Protein AF-A0A6J3L9W3-F1 (afdb_monomer_lite)

Secondary structure (DSSP, 8-state):
--------------------S-HHHHHHHHHHHHHHHHHHTT--HHHHHHHHHHHHHHHHH-SS-SSHHHHHHHHHHHHHTTT-GGGGHHHHHHHHHHHHHHHHHHHHHHHHH--------HHHHHHHHS--

pLDDT: mean 70.34, std 14.57, range [34.38, 92.19]

Radius of gyration: 26.36 Å; chains: 1; bounding box: 69×42×66 Å

Structure (mmCIF, N/CA/C/O backbone):
data_AF-A0A6J3L9W3-F1
#
_entry.id   AF-A0A6J3L9W3-F1
#
loop_
_atom_site.group_PDB
_atom_site.id
_atom_site.type_symbol
_atom_site.label_atom_id
_atom_site.label_alt_id
_atom_site.label_comp_id
_atom_site.label_asym_id
_atom_site.label_entity_id
_atom_site.label_seq_id
_atom_site.pdbx_PDB_ins_code
_atom_site.Cartn_x
_atom_site.Cartn_y
_atom_site.Cartn_z
_atom_site.occupancy
_atom_site.B_iso_or_equiv
_atom_site.auth_seq_id
_atom_site.auth_comp_id
_atom_site.auth_asym_id
_atom_site.auth_atom_id
_atom_site.pdbx_PDB_model_num
ATOM 1 N N . MET A 1 1 ? 35.305 32.669 8.805 1.00 43.31 1 MET A N 1
ATOM 2 C CA . MET A 1 1 ? 34.126 32.093 8.126 1.00 43.31 1 MET A CA 1
ATOM 3 C C . MET A 1 1 ? 34.099 30.605 8.417 1.00 43.31 1 MET A C 1
ATOM 5 O O . MET A 1 1 ? 34.996 29.919 7.965 1.00 43.31 1 MET A O 1
ATOM 9 N N . ASN A 1 2 ? 33.134 30.143 9.208 1.00 34.66 2 ASN A N 1
ATOM 10 C CA . ASN A 1 2 ? 32.713 28.744 9.275 1.00 34.66 2 ASN A CA 1
ATOM 11 C C . ASN A 1 2 ? 31.225 28.768 9.639 1.00 34.66 2 ASN A C 1
ATOM 13 O O . ASN A 1 2 ? 30.854 29.057 10.774 1.00 34.66 2 ASN A O 1
ATOM 17 N N . MET A 1 3 ? 30.387 28.591 8.619 1.00 43.47 3 MET A N 1
ATOM 18 C CA . MET A 1 3 ? 28.970 28.275 8.767 1.00 43.47 3 MET A CA 1
ATOM 19 C C . MET A 1 3 ? 28.823 26.786 9.102 1.00 43.47 3 MET A C 1
ATOM 21 O O . MET A 1 3 ? 29.724 26.004 8.815 1.00 43.47 3 MET A O 1
ATOM 25 N N . PHE A 1 4 ? 27.652 26.431 9.638 1.00 46.44 4 PHE A N 1
ATOM 26 C CA . PHE A 1 4 ? 27.177 25.092 10.016 1.00 46.44 4 PHE A CA 1
ATOM 27 C C . PHE A 1 4 ? 27.441 24.664 11.463 1.00 46.44 4 PHE A C 1
ATOM 29 O O . PHE A 1 4 ? 28.134 23.690 11.727 1.00 46.44 4 PHE A O 1
ATOM 36 N N . ASN A 1 5 ? 26.740 25.312 12.397 1.00 40.34 5 ASN A N 1
ATOM 37 C CA . ASN A 1 5 ? 26.289 24.629 13.607 1.00 40.34 5 ASN A CA 1
ATOM 38 C C . ASN A 1 5 ? 24.834 24.186 13.404 1.00 40.34 5 ASN A C 1
ATOM 40 O O . ASN A 1 5 ? 23.905 24.984 13.513 1.00 40.34 5 ASN A O 1
ATOM 44 N N . LYS A 1 6 ? 24.645 22.899 13.089 1.00 49.28 6 LYS A N 1
ATOM 45 C CA . LYS A 1 6 ? 23.387 22.189 13.341 1.00 49.28 6 LYS A CA 1
ATOM 46 C C . LYS A 1 6 ? 23.265 22.021 14.854 1.00 49.28 6 LYS A C 1
ATOM 48 O O . LYS A 1 6 ? 23.771 21.052 15.410 1.00 49.28 6 LYS A O 1
ATOM 53 N N . THR A 1 7 ? 22.601 22.952 15.523 1.00 41.94 7 THR A N 1
ATOM 54 C CA . THR A 1 7 ? 22.090 22.706 16.870 1.00 41.94 7 THR A CA 1
ATOM 55 C C . THR A 1 7 ? 20.708 22.086 16.742 1.00 41.94 7 THR A C 1
ATOM 57 O O . THR A 1 7 ? 19.723 22.732 16.393 1.00 41.94 7 THR A O 1
ATOM 60 N N . ASN A 1 8 ? 20.679 20.776 16.972 1.00 45.47 8 ASN A N 1
ATOM 61 C CA . ASN A 1 8 ? 19.481 19.973 17.137 1.00 45.47 8 ASN A CA 1
ATOM 62 C C . ASN A 1 8 ? 18.736 20.511 18.368 1.00 45.47 8 ASN A C 1
ATOM 64 O O . ASN A 1 8 ? 19.115 20.241 19.506 1.00 45.47 8 ASN A O 1
ATOM 68 N N . LYS A 1 9 ? 17.750 21.380 18.144 1.00 39.62 9 LYS A N 1
ATOM 69 C CA . LYS A 1 9 ? 17.022 22.075 19.205 1.00 39.62 9 LYS A CA 1
ATOM 70 C C . LYS A 1 9 ? 15.830 21.222 19.639 1.00 39.62 9 LYS A C 1
ATOM 72 O O . LYS A 1 9 ? 14.684 21.613 19.457 1.00 39.62 9 LYS A O 1
ATOM 77 N N . PHE A 1 10 ? 16.111 20.063 20.236 1.00 41.94 10 PHE A N 1
ATOM 78 C CA . PHE A 1 10 ? 15.165 19.414 21.146 1.00 41.94 10 PHE A CA 1
ATOM 79 C C . PHE A 1 10 ? 15.124 20.245 22.433 1.00 41.94 10 PHE A C 1
ATOM 81 O O . PHE A 1 10 ? 15.780 19.945 23.424 1.00 41.94 10 PHE A O 1
ATOM 88 N N . GLN A 1 11 ? 14.404 21.364 22.384 1.00 44.66 11 GLN A N 1
ATOM 89 C CA . GLN A 1 11 ? 13.954 22.075 23.576 1.00 44.66 11 GLN A CA 1
ATOM 90 C C . GLN A 1 11 ? 12.463 21.805 23.735 1.00 44.66 11 GLN A C 1
ATOM 92 O O . GLN A 1 11 ? 11.620 22.625 23.393 1.00 44.66 11 GLN A O 1
ATOM 97 N N . GLY A 1 12 ? 12.176 20.618 24.253 1.00 34.38 12 GLY A N 1
ATOM 98 C CA . GLY A 1 12 ? 10.919 20.281 24.896 1.00 34.38 12 GLY A CA 1
ATOM 99 C C . GLY A 1 12 ? 11.269 19.665 26.239 1.00 34.38 12 GLY A C 1
ATOM 100 O O . GLY A 1 12 ? 11.363 18.450 26.350 1.00 34.38 12 GLY A O 1
ATOM 101 N N . ILE A 1 13 ? 11.538 20.505 27.240 1.00 44.69 13 ILE A N 1
ATOM 102 C CA . ILE A 1 13 ? 11.538 20.073 28.640 1.00 44.69 13 ILE A CA 1
ATOM 103 C C . ILE A 1 13 ? 10.066 19.818 28.969 1.00 44.69 13 ILE A C 1
ATOM 105 O O . ILE A 1 13 ? 9.353 20.715 29.410 1.00 44.69 13 ILE A O 1
ATOM 109 N N . VAL A 1 14 ? 9.582 18.623 28.645 1.00 43.78 14 VAL A N 1
ATOM 110 C CA . VAL A 1 14 ? 8.333 18.097 29.185 1.00 43.78 14 VAL A CA 1
ATOM 111 C C . VAL A 1 14 ? 8.772 17.227 30.344 1.00 43.78 14 VAL A C 1
ATOM 113 O O . VAL A 1 14 ? 9.529 16.285 30.134 1.00 43.78 14 VAL A O 1
ATOM 116 N N . ASN A 1 15 ? 8.380 17.608 31.558 1.00 45.41 15 ASN A N 1
ATOM 117 C CA . ASN A 1 15 ? 8.626 16.850 32.780 1.00 45.41 15 ASN A CA 1
ATOM 118 C C . ASN A 1 15 ? 8.359 15.360 32.524 1.00 45.41 15 ASN A C 1
ATOM 120 O O . ASN A 1 15 ? 7.207 14.951 32.387 1.00 45.41 15 ASN A O 1
ATOM 124 N N . GLU A 1 16 ? 9.423 14.565 32.405 1.00 50.47 16 GLU A N 1
ATOM 125 C CA . GLU A 1 16 ? 9.313 13.120 32.277 1.00 50.47 16 GLU A CA 1
ATOM 126 C C . GLU A 1 16 ? 8.861 12.574 33.630 1.00 50.47 16 GLU A C 1
ATOM 128 O O . GLU A 1 16 ? 9.673 12.320 34.518 1.00 50.47 16 GLU A O 1
ATOM 133 N N . GLU A 1 17 ? 7.553 12.384 33.800 1.00 54.56 17 GLU A N 1
ATOM 134 C CA . GLU A 1 17 ? 7.076 11.358 34.720 1.00 54.56 17 GLU A CA 1
ATOM 135 C C . GLU A 1 17 ? 7.694 10.035 34.262 1.00 54.56 17 GLU A C 1
ATOM 137 O O . GLU A 1 17 ? 7.396 9.498 33.187 1.00 54.56 17 GLU A O 1
ATOM 142 N N . ILE A 1 18 ? 8.657 9.557 35.045 1.00 58.06 18 ILE A N 1
ATOM 143 C CA . ILE A 1 18 ? 9.365 8.321 34.757 1.00 58.06 18 ILE A CA 1
ATOM 144 C C . ILE A 1 18 ? 8.399 7.177 35.090 1.00 58.06 18 ILE A C 1
ATOM 146 O O . ILE A 1 18 ? 8.284 6.765 36.245 1.00 58.06 18 ILE A O 1
ATOM 150 N N . CYS A 1 19 ? 7.687 6.664 34.080 1.00 59.72 19 CYS A N 1
ATOM 151 C CA . CYS A 1 19 ? 6.927 5.416 34.183 1.00 59.72 19 CYS A CA 1
ATOM 152 C C . CYS A 1 19 ? 7.927 4.278 34.457 1.00 59.72 19 CYS A C 1
ATOM 154 O O . CYS A 1 19 ? 8.544 3.749 33.537 1.00 59.72 19 CYS A O 1
ATOM 156 N N . THR A 1 20 ? 8.166 3.927 35.719 1.00 62.84 20 THR A N 1
ATOM 157 C CA . THR A 1 20 ? 9.203 2.934 36.057 1.00 62.84 20 THR A CA 1
ATOM 158 C C . THR A 1 20 ? 8.666 1.511 36.171 1.00 62.84 20 THR A C 1
ATOM 160 O O . THR A 1 20 ? 9.425 0.581 35.925 1.00 62.84 20 THR A O 1
ATOM 163 N N . THR A 1 21 ? 7.386 1.309 36.511 1.00 59.56 21 THR A N 1
ATOM 164 C CA . THR A 1 21 ? 6.844 -0.045 36.778 1.00 59.56 21 THR A CA 1
ATOM 165 C C . THR A 1 21 ? 5.355 -0.258 36.472 1.00 59.56 21 THR A C 1
ATOM 167 O O . THR A 1 21 ? 4.913 -1.402 36.492 1.00 59.56 21 THR A O 1
ATOM 170 N N . ASP A 1 22 ? 4.580 0.785 36.159 1.00 68.62 22 ASP A N 1
ATOM 171 C CA . ASP A 1 22 ? 3.149 0.646 35.856 1.00 68.62 22 ASP A CA 1
ATOM 172 C C . ASP A 1 22 ? 2.914 0.467 34.346 1.00 68.62 22 ASP A C 1
ATOM 174 O O . ASP A 1 22 ? 3.177 1.367 33.545 1.00 68.62 22 ASP A O 1
ATOM 178 N N . GLU A 1 23 ? 2.419 -0.710 33.960 1.00 71.62 23 GLU A N 1
ATOM 179 C CA . GLU A 1 23 ? 2.065 -1.067 32.581 1.00 71.62 23 GLU A CA 1
ATOM 180 C C . GLU A 1 23 ? 1.022 -0.106 31.996 1.00 71.62 23 GLU A C 1
ATOM 182 O O . GLU A 1 23 ? 1.092 0.257 30.820 1.00 71.62 23 GLU A O 1
ATOM 187 N N . LYS A 1 24 ? 0.105 0.395 32.831 1.00 76.50 24 LYS A N 1
ATOM 188 C CA . LYS A 1 24 ? -0.920 1.349 32.407 1.00 76.50 24 LYS A CA 1
ATOM 189 C C . LYS A 1 24 ? -0.322 2.708 32.033 1.00 76.50 24 LYS A C 1
ATOM 191 O O . LYS A 1 24 ? -0.685 3.263 31.002 1.00 76.50 24 LYS A O 1
ATOM 196 N N . CYS A 1 25 ? 0.652 3.195 32.807 1.00 76.25 25 CYS A N 1
ATOM 197 C CA . CYS A 1 25 ? 1.403 4.425 32.516 1.00 76.25 25 CYS A CA 1
ATOM 198 C C . CYS A 1 25 ? 2.105 4.345 31.151 1.00 76.25 25 CYS A C 1
ATOM 200 O O . CYS A 1 25 ? 2.067 5.287 30.358 1.00 76.25 25 CYS A O 1
ATOM 202 N N . TRP A 1 26 ? 2.705 3.190 30.842 1.00 76.00 26 TRP A N 1
ATOM 203 C CA . TRP A 1 26 ? 3.341 2.954 29.546 1.00 76.00 26 TRP A CA 1
ATOM 204 C C . TRP A 1 26 ? 2.341 2.890 28.396 1.00 76.00 26 TRP A C 1
ATOM 206 O O . TRP A 1 26 ? 2.592 3.494 27.353 1.00 76.00 26 TRP A O 1
ATOM 216 N N . LEU A 1 27 ? 1.210 2.207 28.581 1.00 77.88 27 LEU A N 1
ATOM 217 C CA . LEU A 1 27 ? 0.142 2.155 27.582 1.00 77.88 27 LEU A CA 1
ATOM 218 C C . LEU A 1 27 ? -0.406 3.550 27.275 1.00 77.88 27 LEU A C 1
ATOM 220 O O . LEU A 1 27 ? -0.496 3.928 26.109 1.00 77.88 27 LEU A O 1
ATOM 224 N N . ASP A 1 28 ? -0.691 4.346 28.303 1.00 76.19 28 ASP A N 1
ATOM 225 C CA . ASP A 1 28 ? -1.211 5.703 28.133 1.00 76.19 28 ASP A CA 1
ATOM 226 C C . 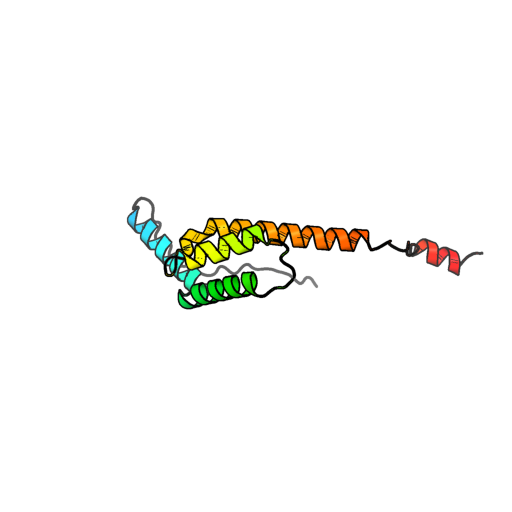ASP A 1 28 ? -0.187 6.615 27.431 1.00 76.19 28 ASP A C 1
ATOM 228 O O . ASP A 1 28 ? -0.546 7.388 26.536 1.00 76.19 28 ASP A O 1
ATOM 232 N N . LYS A 1 29 ? 1.107 6.472 27.753 1.00 77.00 29 LYS A N 1
ATOM 233 C CA . LYS A 1 29 ? 2.191 7.208 27.084 1.00 77.00 29 LYS A CA 1
ATOM 234 C C . LYS A 1 29 ? 2.346 6.800 25.619 1.00 77.00 29 LYS A C 1
ATOM 236 O O . LYS A 1 29 ? 2.505 7.669 24.763 1.00 77.00 29 LYS A O 1
ATOM 241 N N . LEU A 1 30 ? 2.266 5.507 25.311 1.00 75.88 30 LEU A N 1
ATOM 242 C CA . LEU A 1 30 ? 2.317 5.010 23.934 1.00 75.88 30 LEU A CA 1
ATOM 243 C C . LEU A 1 30 ? 1.129 5.519 23.115 1.00 75.88 30 LEU A C 1
ATOM 245 O O . LEU A 1 30 ? 1.327 5.995 22.002 1.00 75.88 30 LEU A O 1
ATOM 249 N N . VAL A 1 31 ? -0.079 5.509 23.682 1.00 80.44 31 VAL A N 1
ATOM 250 C CA . VAL A 1 31 ? -1.277 6.065 23.033 1.00 80.44 31 VAL A CA 1
ATOM 251 C C . VAL A 1 31 ? -1.128 7.567 22.775 1.00 80.44 31 VAL A C 1
ATOM 253 O O . VAL A 1 31 ? -1.572 8.055 21.737 1.00 80.44 31 VAL A O 1
ATOM 256 N N . ALA A 1 32 ? -0.516 8.317 23.694 1.00 76.75 32 ALA A N 1
ATOM 257 C CA . ALA A 1 32 ? -0.266 9.745 23.506 1.00 76.75 32 ALA A CA 1
ATOM 258 C C . ALA A 1 32 ? 0.741 10.010 22.375 1.00 76.75 32 ALA A C 1
ATOM 260 O O . ALA A 1 32 ? 0.463 10.819 21.492 1.00 76.75 32 ALA A O 1
ATOM 261 N N . VAL A 1 33 ? 1.862 9.282 22.356 1.00 76.44 33 VAL A N 1
ATOM 262 C CA . VAL A 1 33 ? 2.878 9.381 21.294 1.00 76.44 33 VAL A CA 1
ATOM 263 C C . VAL A 1 33 ? 2.297 8.993 19.936 1.00 76.44 33 VAL A C 1
ATOM 265 O O . VAL A 1 33 ? 2.534 9.679 18.945 1.00 76.44 33 VAL A O 1
ATOM 268 N N . ASP A 1 34 ? 1.501 7.927 19.885 1.00 72.62 34 ASP A N 1
ATOM 269 C CA . ASP A 1 34 ? 0.863 7.466 18.654 1.00 72.62 34 ASP A CA 1
ATOM 270 C C . ASP A 1 34 ? -0.153 8.490 18.124 1.00 72.62 34 ASP A C 1
ATOM 272 O O . ASP A 1 34 ? -0.169 8.802 16.932 1.00 72.62 34 ASP A O 1
ATOM 276 N N . LYS A 1 35 ? -0.942 9.110 19.012 1.00 74.69 35 LYS A N 1
ATOM 277 C CA . LYS A 1 35 ? -1.850 10.210 18.649 1.00 74.69 35 LYS A CA 1
ATOM 278 C C . LYS A 1 35 ? -1.109 11.436 18.131 1.00 74.69 35 LYS A C 1
ATOM 280 O O . LYS A 1 35 ? -1.562 12.036 17.155 1.00 74.69 35 LYS A O 1
ATOM 285 N N . ASP A 1 36 ? -0.004 11.814 18.766 1.00 75.56 36 ASP A N 1
ATOM 286 C CA . ASP A 1 36 ? 0.788 12.967 18.347 1.00 75.56 36 ASP A CA 1
ATOM 287 C C . ASP A 1 36 ? 1.443 12.715 16.986 1.00 75.56 36 ASP A C 1
ATOM 289 O O . ASP A 1 36 ? 1.269 13.532 16.084 1.00 75.56 36 ASP A O 1
ATOM 293 N N . HIS A 1 37 ? 2.058 11.548 16.769 1.00 69.56 37 HIS A N 1
ATOM 294 C CA . HIS A 1 37 ? 2.596 11.170 15.459 1.00 69.56 37 HIS A CA 1
ATOM 295 C C . HIS A 1 37 ? 1.512 11.071 14.380 1.00 69.56 37 HIS A C 1
ATOM 297 O O . HIS A 1 37 ? 1.707 11.558 13.267 1.00 69.56 37 HIS A O 1
ATOM 303 N N . THR A 1 38 ? 0.352 10.491 14.697 1.00 65.44 38 THR A N 1
ATOM 304 C CA . THR A 1 38 ? -0.783 10.394 13.766 1.00 65.44 38 THR A CA 1
ATOM 305 C C . THR A 1 38 ? -1.287 11.781 13.363 1.00 65.44 38 THR A C 1
ATOM 307 O O . THR A 1 38 ? -1.573 12.024 12.189 1.00 65.44 38 THR A O 1
ATOM 310 N N . ARG A 1 39 ? -1.361 12.719 14.317 1.00 70.00 39 ARG A N 1
ATOM 311 C CA . ARG A 1 39 ? -1.769 14.109 14.074 1.00 70.00 39 ARG A CA 1
ATOM 312 C C . ARG A 1 39 ? -0.718 14.886 13.282 1.00 70.00 39 ARG A C 1
ATOM 314 O O . ARG A 1 39 ? -1.078 15.589 12.345 1.00 70.00 39 ARG A O 1
ATOM 321 N N . GLU A 1 40 ? 0.559 14.764 13.634 1.00 67.94 40 GLU A N 1
ATOM 322 C CA . GLU A 1 40 ? 1.667 15.453 12.958 1.00 67.94 40 GLU A CA 1
ATOM 323 C C . GLU A 1 40 ? 1.880 14.958 11.524 1.00 67.94 40 GLU A C 1
ATOM 325 O O . GLU A 1 40 ? 2.159 15.757 10.632 1.00 67.94 40 GLU A O 1
ATOM 330 N N . ALA A 1 41 ? 1.691 13.660 11.280 1.00 61.53 41 ALA A N 1
ATOM 331 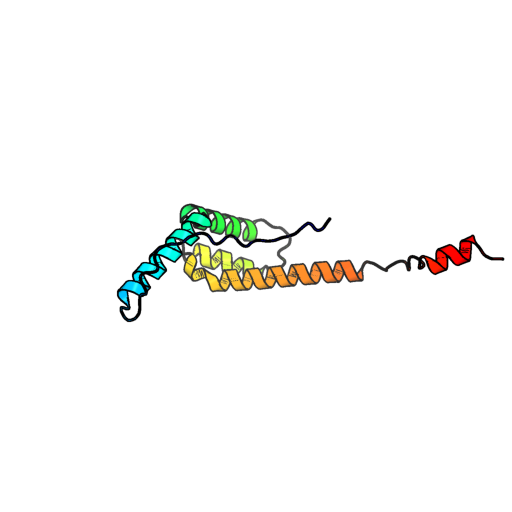C CA . ALA A 1 41 ? 1.757 13.073 9.945 1.00 61.53 41 ALA A CA 1
ATOM 332 C C . ALA A 1 41 ? 0.465 13.268 9.125 1.00 61.53 41 ALA A C 1
ATOM 334 O O . ALA A 1 41 ? 0.418 12.866 7.963 1.00 61.53 41 ALA A O 1
ATOM 335 N N . GLY A 1 42 ? -0.588 13.860 9.706 1.00 64.25 42 GLY A N 1
ATOM 336 C CA . GLY A 1 42 ? -1.881 14.053 9.042 1.00 64.25 42 GLY A CA 1
ATOM 337 C C . GLY A 1 42 ? -2.596 12.745 8.684 1.00 64.25 42 GLY A C 1
ATOM 338 O O . GLY A 1 42 ? -3.460 12.741 7.808 1.00 64.25 42 GLY A O 1
ATOM 339 N N . LEU A 1 43 ? -2.259 11.637 9.353 1.00 65.44 43 LEU A N 1
ATOM 340 C CA . LEU A 1 43 ? -2.788 10.290 9.106 1.00 65.44 43 LEU A CA 1
ATOM 341 C C . LEU A 1 43 ? -4.168 10.102 9.751 1.00 65.44 43 LEU A C 1
ATOM 343 O O . LEU A 1 43 ? -4.427 9.152 10.486 1.00 65.44 43 LEU A O 1
ATOM 347 N N . HIS A 1 44 ? -5.084 11.030 9.492 1.00 72.56 44 HIS A N 1
ATOM 348 C CA . HIS A 1 44 ? -6.479 10.857 9.875 1.00 72.56 44 HIS A CA 1
ATOM 349 C C . HIS A 1 44 ? -7.108 9.718 9.062 1.00 72.56 44 HIS A C 1
ATOM 351 O O . HIS A 1 44 ? -6.713 9.484 7.923 1.00 72.56 44 HIS A O 1
ATOM 357 N N . ILE A 1 45 ? -8.125 9.046 9.617 1.00 71.06 45 ILE A N 1
ATOM 358 C CA . ILE A 1 45 ? -8.854 7.949 8.945 1.00 71.06 45 ILE A CA 1
ATOM 359 C C . ILE A 1 45 ? -9.232 8.319 7.503 1.00 71.06 45 ILE A C 1
ATOM 361 O O . ILE A 1 45 ? -8.992 7.538 6.590 1.00 71.06 45 ILE A O 1
ATOM 365 N N . ASN A 1 46 ? -9.705 9.546 7.281 1.00 71.81 46 ASN A N 1
ATOM 366 C CA . ASN A 1 46 ? -10.071 10.033 5.950 1.00 71.81 46 ASN A CA 1
ATOM 367 C C . ASN A 1 46 ? -8.874 10.101 4.981 1.00 71.81 46 ASN A C 1
ATOM 369 O O . ASN A 1 46 ? -9.030 9.851 3.789 1.00 71.81 46 ASN A O 1
ATOM 373 N N . GLU A 1 47 ? -7.680 10.443 5.471 1.00 71.31 47 GLU A N 1
ATOM 374 C CA . GLU A 1 47 ? -6.465 10.493 4.650 1.00 71.31 47 GLU A CA 1
ATOM 375 C C . GLU A 1 47 ? -5.954 9.077 4.359 1.00 71.31 47 GLU A C 1
ATOM 377 O O . GLU A 1 47 ? -5.541 8.795 3.237 1.00 71.31 47 GLU A O 1
ATOM 382 N N . ILE A 1 48 ? -6.070 8.154 5.322 1.00 74.12 48 ILE A N 1
ATOM 383 C CA . ILE A 1 48 ? -5.785 6.726 5.114 1.00 74.12 48 ILE A CA 1
ATOM 384 C C . ILE A 1 48 ? -6.721 6.155 4.039 1.00 74.12 48 ILE A C 1
ATOM 386 O O . ILE A 1 48 ? -6.264 5.507 3.098 1.00 74.12 48 ILE A O 1
ATOM 390 N N . GLU A 1 49 ? -8.021 6.440 4.119 1.00 75.62 49 GLU A N 1
ATOM 391 C CA . GLU A 1 49 ? -9.000 6.033 3.105 1.00 75.62 49 GLU A CA 1
ATOM 392 C C . GLU A 1 49 ? -8.708 6.649 1.731 1.00 75.62 49 GLU A C 1
ATOM 394 O O . GLU A 1 49 ? -8.808 5.959 0.711 1.00 75.62 49 GLU A O 1
ATOM 399 N N . ARG A 1 50 ? -8.290 7.923 1.684 1.00 81.19 50 ARG A N 1
ATOM 400 C CA . ARG A 1 50 ? -7.874 8.574 0.434 1.00 81.19 50 ARG A CA 1
ATOM 401 C C . ARG A 1 50 ? -6.661 7.878 -0.180 1.00 81.19 50 ARG A C 1
ATOM 403 O O . ARG A 1 50 ? -6.699 7.532 -1.357 1.00 81.19 50 ARG A O 1
ATOM 410 N N . LEU A 1 51 ? -5.626 7.614 0.618 1.00 81.50 51 LEU A N 1
ATOM 411 C CA . LEU A 1 51 ? -4.413 6.923 0.174 1.00 81.50 51 LEU A CA 1
ATOM 412 C C . LEU A 1 51 ? -4.720 5.517 -0.357 1.00 81.50 51 LEU A C 1
ATOM 414 O O . LEU A 1 51 ? -4.166 5.100 -1.374 1.00 81.50 51 LEU A O 1
ATOM 418 N N . LEU A 1 52 ? -5.638 4.791 0.282 1.00 81.06 52 LEU A N 1
ATOM 419 C CA . LEU A 1 52 ? -6.065 3.470 -0.182 1.00 81.06 52 LEU A CA 1
ATOM 420 C C . LEU A 1 52 ? -6.833 3.532 -1.509 1.00 81.06 52 LEU A C 1
ATOM 422 O O . LEU A 1 52 ? -6.610 2.692 -2.384 1.00 81.06 52 LEU A O 1
ATOM 426 N N . ASN A 1 53 ? -7.687 4.540 -1.695 1.00 82.62 53 ASN A N 1
ATOM 427 C CA . ASN A 1 53 ? -8.358 4.779 -2.975 1.00 82.62 53 ASN A CA 1
ATOM 428 C C . ASN A 1 53 ? -7.372 5.163 -4.087 1.00 82.62 53 ASN A C 1
ATOM 430 O O . ASN A 1 53 ? -7.526 4.710 -5.226 1.00 82.62 53 ASN A O 1
ATOM 434 N N . ASP A 1 54 ? -6.338 5.945 -3.773 1.00 82.62 54 ASP A N 1
ATOM 435 C CA . ASP A 1 54 ? -5.274 6.282 -4.721 1.00 82.62 54 ASP A CA 1
ATOM 436 C C . ASP A 1 54 ? -4.503 5.022 -5.149 1.00 82.62 54 ASP A C 1
ATOM 438 O O . ASP A 1 54 ? -4.212 4.843 -6.336 1.00 82.62 54 ASP A O 1
ATOM 442 N N . ILE A 1 55 ? -4.242 4.095 -4.218 1.00 79.44 55 ILE A N 1
ATOM 443 C CA . ILE A 1 55 ? -3.616 2.794 -4.504 1.00 79.44 55 ILE A CA 1
ATOM 444 C C . ILE A 1 55 ? -4.520 1.918 -5.389 1.00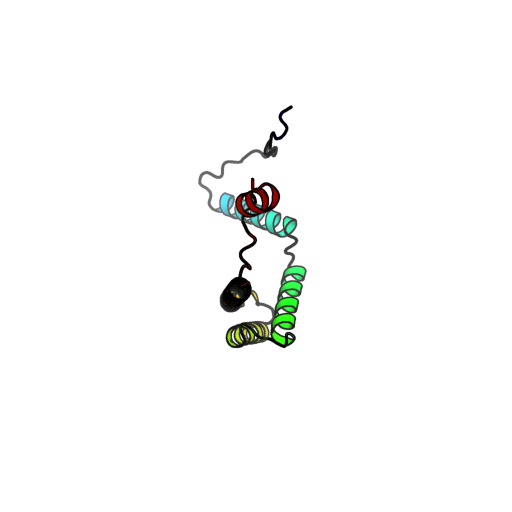 79.44 55 ILE A C 1
ATOM 446 O O . ILE A 1 55 ? -4.050 1.381 -6.398 1.00 79.44 55 ILE A O 1
ATOM 450 N N . ASP A 1 56 ? -5.813 1.778 -5.075 1.00 78.56 56 ASP A N 1
ATOM 451 C CA . ASP A 1 56 ? -6.747 1.003 -5.912 1.00 78.56 56 ASP A CA 1
ATOM 452 C C . ASP A 1 56 ? -6.874 1.618 -7.319 1.00 78.56 56 ASP A C 1
ATOM 454 O O . ASP A 1 56 ? -6.827 0.916 -8.330 1.00 78.56 56 ASP A O 1
ATOM 458 N N . THR A 1 57 ? -6.915 2.945 -7.419 1.00 80.25 57 THR A N 1
ATOM 459 C CA . THR A 1 57 ? -6.934 3.642 -8.712 1.00 80.25 57 THR A CA 1
ATOM 460 C C . THR A 1 57 ? -5.645 3.398 -9.493 1.00 80.25 57 THR A C 1
ATOM 462 O O . THR A 1 57 ? -5.685 3.064 -10.683 1.00 80.25 57 THR A O 1
ATOM 465 N N . TYR A 1 58 ? -4.488 3.510 -8.839 1.00 75.56 58 TYR A N 1
ATOM 466 C CA . TYR A 1 58 ? -3.178 3.289 -9.447 1.00 75.56 58 TYR A CA 1
ATOM 467 C C . TYR A 1 58 ? -3.011 1.856 -9.969 1.00 75.56 58 TYR A C 1
ATOM 469 O O . TYR A 1 58 ? -2.528 1.656 -11.088 1.00 75.56 58 TYR A O 1
ATOM 477 N N . THR A 1 59 ? -3.441 0.859 -9.188 1.00 71.25 59 THR A N 1
ATOM 478 C CA . THR A 1 59 ? -3.381 -0.560 -9.581 1.00 71.25 59 THR A CA 1
ATOM 479 C C . THR A 1 59 ? -4.280 -0.866 -10.783 1.00 71.25 59 THR A C 1
ATOM 481 O O . THR A 1 59 ? -3.920 -1.696 -11.623 1.00 71.25 59 THR A O 1
ATOM 484 N N . ARG A 1 60 ? -5.411 -0.164 -10.930 1.00 70.44 60 ARG A N 1
ATOM 485 C CA . ARG A 1 60 ? -6.362 -0.366 -12.036 1.00 70.44 60 ARG A CA 1
ATOM 486 C C . ARG A 1 60 ? -6.011 0.380 -13.323 1.00 70.44 60 ARG A C 1
ATOM 488 O O . ARG A 1 60 ? -6.233 -0.167 -14.401 1.00 70.44 60 ARG A O 1
ATOM 495 N N . THR A 1 61 ? -5.493 1.606 -13.236 1.00 65.94 61 THR A N 1
ATOM 496 C CA . THR A 1 61 ? -5.464 2.547 -14.378 1.00 65.94 61 THR A CA 1
ATOM 497 C C . THR A 1 61 ? -4.151 2.600 -15.164 1.00 65.94 61 THR A C 1
ATOM 499 O O . THR A 1 61 ? -4.167 3.040 -16.315 1.00 65.94 61 THR A O 1
ATOM 502 N N . LYS A 1 62 ? -3.002 2.157 -14.624 1.00 57.53 62 LYS A N 1
ATOM 503 C CA . LYS A 1 62 ? -1.723 2.309 -15.349 1.00 57.53 62 LYS A CA 1
ATOM 504 C C . LYS A 1 62 ? -1.455 1.199 -16.392 1.00 57.53 62 LYS A C 1
ATOM 506 O O . LYS A 1 62 ? -1.408 0.020 -16.041 1.00 57.53 62 LYS A O 1
ATOM 511 N N . PRO A 1 63 ? -1.155 1.558 -17.662 1.00 48.59 63 PRO A N 1
ATOM 512 C CA . PRO A 1 63 ? -1.070 0.626 -18.799 1.00 48.59 63 PRO A CA 1
ATOM 513 C C . PRO A 1 63 ? 0.226 -0.203 -18.885 1.00 48.59 63 PRO A C 1
ATOM 515 O O . PRO A 1 63 ? 0.355 -1.064 -19.749 1.00 48.59 63 PRO A O 1
ATOM 518 N N . ARG A 1 64 ? 1.198 0.009 -17.991 1.00 57.97 64 ARG A N 1
ATOM 519 C CA . ARG A 1 64 ? 2.39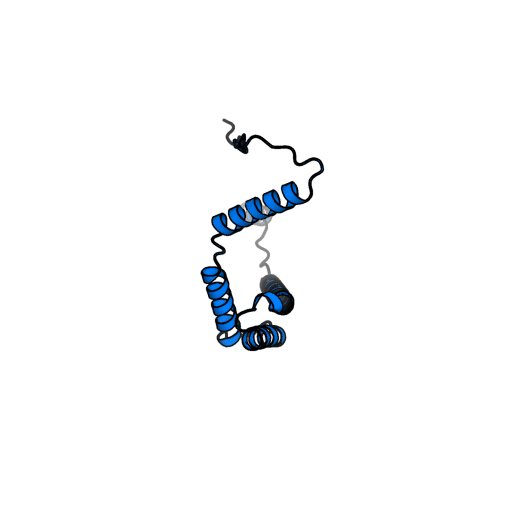7 -0.837 -17.873 1.00 57.97 64 ARG A CA 1
ATOM 520 C C . ARG A 1 64 ? 2.503 -1.349 -16.448 1.00 57.97 64 ARG A C 1
ATOM 522 O O . ARG A 1 64 ? 3.143 -0.735 -15.599 1.00 57.97 64 ARG A O 1
ATOM 529 N N . ARG A 1 65 ? 1.840 -2.473 -16.181 1.00 60.22 65 ARG A N 1
ATOM 530 C CA . ARG A 1 65 ? 1.939 -3.162 -14.895 1.00 60.22 65 ARG A CA 1
ATOM 531 C C . ARG A 1 65 ? 3.341 -3.760 -14.790 1.00 60.22 65 ARG A C 1
ATOM 533 O O . ARG A 1 65 ? 3.595 -4.820 -15.346 1.00 60.22 65 ARG A O 1
ATOM 540 N N . GLY A 1 66 ? 4.252 -3.082 -14.092 1.00 67.94 66 GLY A N 1
ATOM 541 C CA . GLY A 1 66 ? 5.515 -3.704 -13.671 1.00 67.94 66 GLY A CA 1
ATOM 542 C C . GLY A 1 66 ? 5.266 -4.915 -12.761 1.00 67.94 66 GLY A C 1
ATOM 543 O O . GLY A 1 66 ? 6.058 -5.849 -12.749 1.00 67.94 66 GLY A O 1
ATOM 544 N N . CYS A 1 67 ? 4.120 -4.916 -12.066 1.00 81.44 67 CYS A N 1
ATOM 545 C CA . CYS A 1 67 ? 3.759 -5.872 -11.018 1.00 81.44 67 CYS A CA 1
ATOM 546 C C . CYS A 1 67 ? 2.289 -6.319 -11.121 1.00 81.44 67 CYS A C 1
ATOM 548 O O . CYS A 1 67 ? 1.495 -6.023 -10.229 1.00 81.44 67 CYS A O 1
ATOM 550 N N . PRO A 1 68 ? 1.873 -6.977 -12.222 1.00 80.81 68 PRO A N 1
ATOM 551 C CA . PRO A 1 68 ? 0.464 -7.278 -12.475 1.00 80.81 68 PRO A CA 1
ATOM 552 C C . PRO A 1 68 ? -0.131 -8.230 -11.435 1.00 80.81 68 PRO A C 1
ATOM 554 O O . PRO A 1 68 ? -1.250 -8.002 -10.989 1.00 80.81 68 PRO A O 1
ATOM 557 N N . VAL A 1 69 ? 0.623 -9.246 -11.008 1.00 86.12 69 VAL A N 1
ATOM 558 C CA . VAL A 1 69 ? 0.169 -10.230 -10.014 1.00 86.12 69 VAL A CA 1
ATOM 559 C C . VAL A 1 69 ? -0.061 -9.569 -8.656 1.00 86.12 69 VAL A C 1
ATOM 561 O O . VAL A 1 69 ? -1.142 -9.703 -8.090 1.00 86.12 69 VAL A O 1
ATOM 564 N N . ASP A 1 70 ? 0.915 -8.810 -8.155 1.00 84.50 70 ASP A N 1
ATOM 56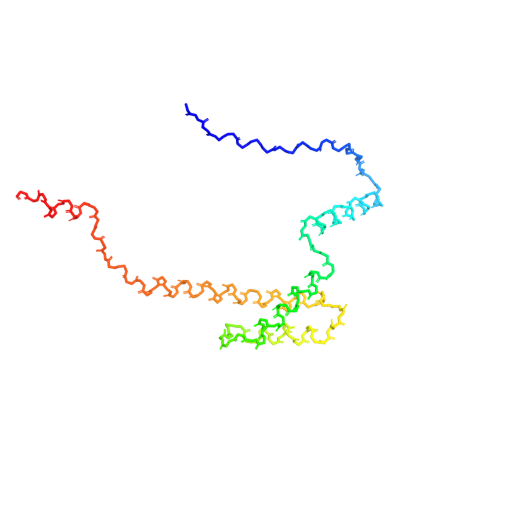5 C CA . ASP A 1 70 ? 0.794 -8.152 -6.850 1.00 84.50 70 ASP A CA 1
ATOM 566 C C . ASP A 1 70 ? -0.254 -7.028 -6.868 1.00 84.50 70 ASP A C 1
ATOM 568 O O . ASP A 1 70 ? -0.983 -6.857 -5.897 1.00 84.50 70 ASP A O 1
ATOM 572 N N . SER A 1 71 ? -0.423 -6.325 -7.998 1.00 84.75 71 SER A N 1
ATOM 573 C CA . SER A 1 71 ? -1.480 -5.310 -8.141 1.00 84.75 71 SER A CA 1
ATOM 574 C C . SER A 1 71 ? -2.892 -5.893 -8.027 1.00 84.75 71 SER A C 1
ATOM 576 O O . SER A 1 71 ? -3.774 -5.265 -7.446 1.00 84.75 71 SER A O 1
ATOM 578 N N . VAL A 1 72 ? -3.104 -7.102 -8.560 1.00 87.06 72 VAL A N 1
ATOM 579 C CA . VAL A 1 72 ? -4.396 -7.796 -8.488 1.00 87.06 72 VAL A CA 1
ATOM 580 C C . VAL A 1 72 ? -4.667 -8.242 -7.057 1.00 87.06 72 VAL A C 1
ATOM 582 O O . VAL A 1 72 ? -5.749 -7.975 -6.551 1.00 87.06 72 VAL A O 1
ATOM 585 N N . LYS A 1 73 ? -3.666 -8.806 -6.367 1.00 89.12 73 LYS A N 1
ATOM 586 C CA . LYS A 1 73 ? -3.790 -9.195 -4.952 1.00 89.12 73 LYS A CA 1
ATOM 587 C C . LYS A 1 73 ? -4.188 -8.021 -4.056 1.00 89.12 73 LYS A C 1
ATOM 589 O O . LYS A 1 73 ? -5.084 -8.173 -3.234 1.00 89.12 73 LYS A O 1
ATOM 594 N N . VAL A 1 74 ? -3.578 -6.848 -4.252 1.00 88.31 74 VAL A N 1
ATOM 595 C CA . VAL A 1 74 ? -3.957 -5.627 -3.521 1.00 88.31 74 VAL A CA 1
ATOM 596 C C . VAL A 1 74 ? -5.401 -5.235 -3.830 1.00 88.31 74 VAL A C 1
ATOM 598 O O . VAL A 1 74 ? -6.192 -5.065 -2.907 1.00 88.31 74 VAL A O 1
ATOM 601 N N . SER A 1 75 ? -5.775 -5.130 -5.109 1.00 86.75 75 SER A N 1
ATOM 602 C CA . SER A 1 75 ? -7.140 -4.729 -5.479 1.00 86.75 75 SER A CA 1
ATOM 603 C C . SER A 1 75 ? -8.191 -5.713 -4.955 1.00 86.75 75 SER A C 1
ATOM 605 O O . SER A 1 75 ? -9.246 -5.298 -4.476 1.00 86.75 75 SER A O 1
ATOM 607 N N . ASP A 1 76 ? -7.909 -7.013 -5.002 1.00 90.00 76 ASP A N 1
ATOM 608 C CA . ASP A 1 76 ? -8.829 -8.044 -4.531 1.00 90.00 76 ASP A CA 1
ATOM 609 C C . ASP A 1 76 ? -8.936 -8.052 -3.003 1.00 90.00 76 ASP A C 1
ATOM 611 O O . ASP A 1 76 ? -10.050 -8.132 -2.481 1.00 90.00 76 ASP A O 1
ATOM 615 N N . CYS A 1 77 ? -7.830 -7.851 -2.279 1.00 91.19 77 CYS A N 1
ATOM 616 C CA . CYS A 1 77 ? -7.866 -7.713 -0.825 1.00 91.19 77 CYS A CA 1
ATOM 617 C C . CYS A 1 77 ? -8.665 -6.476 -0.386 1.00 91.19 77 CYS A C 1
ATOM 619 O O . CYS A 1 77 ? -9.524 -6.580 0.492 1.00 91.19 77 CYS A O 1
ATOM 621 N N . LEU A 1 78 ? -8.450 -5.323 -1.032 1.00 87.94 78 LEU A N 1
ATOM 622 C CA . LEU A 1 78 ? -9.176 -4.086 -0.720 1.00 87.94 78 LEU A CA 1
ATOM 623 C C . LEU A 1 78 ? -10.678 -4.203 -1.018 1.00 87.94 78 LEU A C 1
ATOM 625 O O . LEU A 1 78 ? -11.501 -3.654 -0.286 1.00 87.94 78 LEU A O 1
ATOM 629 N N . LYS A 1 79 ? -11.061 -4.940 -2.069 1.00 88.31 79 LYS A N 1
ATOM 630 C CA . LYS A 1 79 ? -12.476 -5.236 -2.354 1.00 88.31 79 LYS A CA 1
ATOM 631 C C . LYS A 1 79 ? -13.092 -6.170 -1.318 1.00 88.31 79 LYS A C 1
ATOM 633 O O . LYS A 1 79 ? -14.249 -5.960 -0.959 1.00 88.31 79 LYS A O 1
ATOM 638 N N . ALA A 1 80 ? -12.355 -7.195 -0.889 1.00 89.94 80 ALA A N 1
ATOM 639 C CA . ALA A 1 80 ? -12.834 -8.191 0.064 1.00 89.94 80 ALA A CA 1
ATOM 640 C C . ALA A 1 80 ? -12.980 -7.618 1.484 1.00 89.94 80 ALA A C 1
ATOM 642 O O . ALA A 1 80 ? -13.925 -7.969 2.183 1.00 89.94 80 ALA A O 1
ATOM 643 N N . ASN A 1 81 ? -12.099 -6.694 1.880 1.00 86.62 81 ASN A N 1
ATOM 644 C CA . ASN A 1 81 ? -12.025 -6.139 3.235 1.00 86.62 81 ASN A CA 1
ATOM 645 C C . ASN A 1 81 ? -12.444 -4.660 3.301 1.00 86.62 81 ASN A C 1
ATOM 647 O O . ASN A 1 81 ? -11.815 -3.848 3.984 1.00 86.62 81 ASN A O 1
ATOM 651 N N . LYS A 1 82 ? -13.511 -4.279 2.588 1.00 80.69 82 LYS A N 1
ATOM 652 C CA . LYS A 1 82 ? -14.057 -2.912 2.659 1.00 80.69 82 LYS A CA 1
ATOM 653 C C . LYS A 1 82 ? -14.387 -2.537 4.112 1.00 80.69 82 LYS A C 1
ATOM 655 O O . LYS A 1 82 ? -15.183 -3.214 4.753 1.00 80.69 82 LYS A O 1
ATOM 660 N N . GLY A 1 83 ? -13.786 -1.454 4.609 1.00 75.25 83 GLY A N 1
ATOM 661 C CA . GLY A 1 83 ? -13.945 -0.975 5.991 1.00 75.25 83 GLY A CA 1
ATOM 662 C C . GLY A 1 83 ? -12.946 -1.553 7.003 1.00 75.25 83 GLY A C 1
ATOM 663 O O . GLY A 1 83 ? -12.873 -1.052 8.118 1.00 75.25 83 GLY A O 1
ATOM 664 N N . ASN A 1 84 ? -12.144 -2.553 6.622 1.00 81.06 84 ASN A N 1
ATOM 665 C CA . ASN A 1 84 ? -11.025 -3.062 7.423 1.00 81.06 84 ASN A CA 1
ATOM 666 C C . ASN A 1 84 ? -9.799 -3.331 6.537 1.00 81.06 84 ASN A C 1
ATOM 668 O O . ASN A 1 84 ? -9.242 -4.421 6.485 1.00 81.06 84 ASN A O 1
ATOM 672 N N . THR A 1 85 ? -9.398 -2.320 5.781 1.00 78.56 85 THR A N 1
ATOM 673 C CA . THR A 1 85 ? -8.347 -2.400 4.758 1.00 78.56 85 THR A CA 1
ATOM 674 C C . THR A 1 85 ? -6.937 -2.565 5.326 1.00 78.56 85 THR A C 1
ATOM 676 O O . THR A 1 85 ? -6.029 -2.933 4.582 1.00 78.56 85 THR A O 1
ATOM 679 N N . LEU A 1 86 ? -6.748 -2.350 6.633 1.00 80.56 86 LEU A N 1
ATOM 680 C CA . LEU A 1 86 ? -5.477 -2.584 7.329 1.00 80.56 86 LEU A CA 1
ATOM 681 C C . LEU A 1 86 ? -5.042 -4.053 7.268 1.00 80.56 86 LEU A C 1
ATOM 683 O O . LEU A 1 86 ? -3.850 -4.337 7.280 1.00 80.56 86 LEU A O 1
ATOM 687 N N . THR A 1 87 ? -5.977 -4.994 7.112 1.00 84.69 87 THR A N 1
ATOM 688 C CA . THR A 1 87 ? -5.641 -6.419 6.967 1.00 84.69 87 THR A CA 1
ATOM 689 C C . THR A 1 87 ? -4.927 -6.744 5.653 1.00 84.69 87 THR A C 1
ATOM 691 O O . THR A 1 87 ? -4.401 -7.843 5.518 1.00 84.69 87 THR A O 1
ATOM 694 N N . CYS A 1 88 ? -4.903 -5.812 4.692 1.00 88.69 88 CYS A N 1
ATOM 695 C CA . CYS A 1 88 ? -4.240 -5.965 3.394 1.00 88.69 88 CYS A CA 1
ATOM 696 C C . CYS A 1 88 ? -2.768 -5.516 3.393 1.00 88.69 88 CYS A C 1
ATOM 698 O O . CYS A 1 88 ? -2.176 -5.327 2.326 1.00 88.69 88 CYS A O 1
ATOM 700 N N . GLU A 1 89 ? -2.176 -5.291 4.571 1.00 89.12 89 GLU A N 1
ATOM 701 C CA . GLU A 1 89 ? -0.795 -4.820 4.725 1.00 89.12 89 GLU A CA 1
ATOM 702 C C . GLU A 1 89 ? 0.208 -5.702 3.965 1.00 89.12 89 GLU A C 1
ATOM 704 O O . GLU A 1 89 ? 1.078 -5.191 3.256 1.00 89.12 89 GLU A O 1
ATOM 709 N N . MET A 1 90 ? 0.062 -7.027 4.047 1.00 92.19 90 MET A N 1
ATOM 710 C CA . MET A 1 90 ? 0.983 -7.966 3.400 1.00 92.19 90 MET A CA 1
ATOM 711 C C . MET A 1 90 ? 0.955 -7.849 1.871 1.00 92.19 90 MET A C 1
ATOM 713 O O . MET A 1 90 ? 2.004 -7.865 1.218 1.00 92.19 90 MET A O 1
ATOM 717 N N . GLU A 1 91 ? -0.235 -7.722 1.285 1.00 90.44 91 GLU A N 1
ATOM 718 C CA . GLU A 1 91 ? -0.434 -7.565 -0.152 1.00 90.44 91 GLU A CA 1
ATOM 719 C C . GLU A 1 91 ? 0.156 -6.236 -0.634 1.00 90.44 91 GLU A C 1
ATOM 721 O O . GLU A 1 91 ? 0.841 -6.201 -1.663 1.00 90.44 91 GLU A O 1
ATOM 726 N N . VAL A 1 92 ? -0.055 -5.160 0.132 1.00 87.88 92 VAL A N 1
ATOM 727 C CA . VAL A 1 92 ? 0.495 -3.827 -0.157 1.00 87.88 92 VAL A CA 1
ATOM 728 C C . VAL A 1 92 ? 2.026 -3.840 -0.088 1.00 87.88 92 VAL A C 1
ATOM 730 O O . VAL A 1 92 ? 2.685 -3.334 -1.001 1.00 87.88 92 VAL A O 1
ATOM 733 N N . GLU A 1 93 ? 2.612 -4.477 0.926 1.00 90.06 93 GLU A N 1
ATOM 734 C CA . GLU A 1 93 ? 4.066 -4.577 1.084 1.00 90.06 93 GLU A CA 1
ATOM 735 C C . GLU A 1 93 ? 4.713 -5.428 -0.028 1.00 90.06 93 GLU A C 1
ATOM 737 O O . GLU A 1 93 ? 5.774 -5.078 -0.554 1.00 90.06 93 GLU A O 1
ATOM 742 N N . SER A 1 94 ? 4.063 -6.515 -0.464 1.00 89.19 94 SER A N 1
ATOM 743 C CA . SER A 1 94 ? 4.511 -7.298 -1.630 1.00 89.19 94 SER A CA 1
ATOM 744 C C . SER A 1 94 ? 4.496 -6.463 -2.913 1.00 89.19 94 SER A C 1
ATOM 746 O O . SER A 1 94 ? 5.468 -6.454 -3.678 1.00 89.19 94 SER A O 1
ATOM 748 N N . PHE A 1 95 ? 3.420 -5.704 -3.131 1.00 87.69 95 PHE A N 1
ATOM 749 C CA . PHE A 1 95 ? 3.292 -4.825 -4.288 1.00 87.69 95 PHE A CA 1
ATOM 750 C C . PHE A 1 95 ? 4.373 -3.739 -4.308 1.00 87.69 95 PHE A C 1
ATOM 752 O O . PHE A 1 95 ? 5.036 -3.559 -5.333 1.00 87.69 95 PHE A O 1
ATOM 759 N N . LYS A 1 96 ? 4.629 -3.086 -3.170 1.00 87.88 96 LYS A N 1
ATOM 760 C CA . LYS A 1 96 ? 5.712 -2.107 -3.008 1.00 87.88 96 LYS A CA 1
ATOM 761 C C . LYS A 1 96 ? 7.077 -2.700 -3.366 1.00 87.88 96 LYS A C 1
ATOM 763 O O . LYS A 1 96 ? 7.768 -2.157 -4.227 1.00 87.88 96 LYS A O 1
ATOM 768 N N . LYS A 1 97 ? 7.427 -3.867 -2.810 1.00 89.50 97 LYS A N 1
ATOM 769 C CA . LYS A 1 97 ? 8.690 -4.565 -3.121 1.00 89.50 97 LYS A CA 1
ATOM 770 C C . LYS A 1 97 ? 8.849 -4.854 -4.610 1.00 89.50 97 LYS A C 1
ATOM 772 O O . LYS A 1 97 ? 9.956 -4.760 -5.146 1.00 89.50 97 LYS A O 1
ATOM 777 N N . CYS A 1 98 ? 7.770 -5.236 -5.287 1.00 87.75 98 CYS A N 1
ATOM 778 C CA . CYS A 1 98 ? 7.818 -5.466 -6.722 1.00 87.75 98 CYS A CA 1
ATOM 779 C C . CYS A 1 98 ? 8.057 -4.157 -7.500 1.00 87.75 98 CYS A C 1
ATOM 781 O O . CYS A 1 98 ? 8.889 -4.133 -8.414 1.00 87.75 98 CYS A O 1
ATOM 783 N N . ILE A 1 99 ? 7.383 -3.062 -7.128 1.00 84.12 99 ILE A N 1
ATOM 784 C CA . ILE A 1 99 ? 7.576 -1.747 -7.757 1.00 84.12 99 ILE A CA 1
ATOM 785 C C . ILE A 1 99 ? 9.018 -1.268 -7.575 1.00 84.12 99 ILE A C 1
ATOM 787 O O . ILE A 1 99 ? 9.649 -0.892 -8.564 1.00 84.12 99 ILE A O 1
ATOM 791 N N . ASP A 1 100 ? 9.569 -1.370 -6.366 1.00 82.81 100 ASP A N 1
ATOM 792 C CA . ASP A 1 100 ? 10.953 -0.985 -6.072 1.00 82.81 100 ASP A CA 1
ATOM 793 C C . ASP A 1 100 ? 11.946 -1.778 -6.931 1.00 82.81 100 ASP A C 1
ATOM 795 O O . ASP A 1 100 ? 12.816 -1.200 -7.587 1.00 82.81 100 ASP A O 1
ATOM 799 N N . LYS A 1 101 ? 11.771 -3.103 -7.034 1.00 83.75 101 LYS A N 1
ATOM 800 C CA . LYS A 1 101 ? 12.584 -3.948 -7.928 1.00 83.75 101 LYS A CA 1
ATOM 801 C C . LYS A 1 101 ? 12.463 -3.527 -9.391 1.00 83.75 101 LYS A C 1
ATOM 803 O O . LYS A 1 101 ? 13.468 -3.477 -10.102 1.00 83.75 101 LYS A O 1
ATOM 808 N N . SER A 1 102 ? 11.251 -3.222 -9.854 1.00 79.19 102 SER A N 1
ATOM 809 C CA . SER A 1 102 ? 11.018 -2.774 -11.229 1.00 79.19 102 SER A CA 1
ATOM 810 C C . SER A 1 102 ? 11.680 -1.421 -11.510 1.00 79.19 102 SER A C 1
ATOM 812 O O . SER A 1 102 ? 12.194 -1.217 -12.611 1.00 79.19 102 SER A O 1
ATOM 814 N N . LEU A 1 103 ? 11.682 -0.505 -10.539 1.00 77.62 103 LEU A N 1
ATOM 815 C CA . LEU A 1 103 ? 12.344 0.796 -10.639 1.00 77.62 103 LEU A CA 1
ATOM 816 C C . LEU A 1 103 ? 13.865 0.639 -10.667 1.00 77.62 103 LEU A C 1
ATOM 818 O O . LEU A 1 103 ? 14.507 1.175 -11.572 1.00 77.62 103 LEU A O 1
ATOM 822 N N . HIS A 1 104 ? 14.432 -0.163 -9.761 1.00 75.88 104 HIS A N 1
ATOM 823 C CA . HIS A 1 104 ? 15.859 -0.493 -9.766 1.00 75.88 104 HIS A CA 1
ATOM 824 C C . HIS A 1 104 ? 16.300 -1.088 -11.110 1.00 75.88 104 HIS A C 1
ATOM 826 O O . HIS A 1 104 ? 17.249 -0.602 -11.725 1.00 75.88 104 HIS A O 1
ATOM 832 N N . ALA A 1 105 ? 15.558 -2.066 -11.636 1.00 72.56 105 ALA A N 1
ATOM 833 C CA . ALA A 1 105 ? 15.865 -2.676 -12.927 1.00 72.56 105 ALA A CA 1
ATOM 834 C C . ALA A 1 105 ? 15.772 -1.683 -14.103 1.00 72.56 105 ALA A C 1
ATOM 836 O O . ALA A 1 105 ? 16.539 -1.789 -15.063 1.00 72.56 105 ALA A O 1
ATOM 837 N N . ALA A 1 106 ? 14.845 -0.721 -14.059 1.00 70.38 106 ALA A N 1
ATOM 838 C CA . ALA A 1 106 ? 14.727 0.316 -15.082 1.00 70.38 106 ALA A CA 1
ATOM 839 C C . ALA A 1 106 ? 15.919 1.289 -15.053 1.00 70.38 106 ALA A C 1
ATOM 841 O O . ALA A 1 106 ? 16.457 1.631 -16.110 1.00 70.38 106 ALA A O 1
ATOM 842 N N . VAL A 1 107 ? 16.369 1.684 -13.858 1.00 68.25 107 VA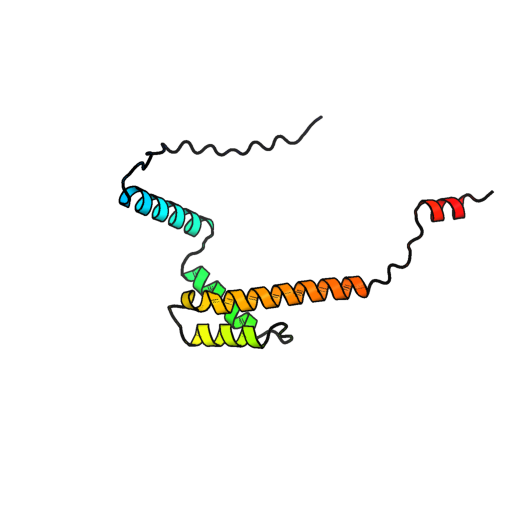L A N 1
ATOM 843 C CA . VAL A 1 107 ? 17.569 2.516 -13.675 1.00 68.25 107 VAL A CA 1
ATOM 844 C C . VAL A 1 107 ? 18.818 1.785 -14.177 1.00 68.25 107 VAL A C 1
ATOM 846 O O . VAL A 1 107 ? 19.578 2.352 -14.965 1.00 68.25 107 VAL A O 1
ATOM 849 N N . ASP A 1 108 ? 18.987 0.507 -13.832 1.00 63.50 108 ASP A N 1
ATOM 850 C CA . ASP A 1 108 ? 20.124 -0.306 -14.283 1.00 63.50 108 ASP A CA 1
ATOM 851 C C . ASP A 1 108 ? 20.157 -0.490 -15.806 1.00 63.50 108 ASP A C 1
ATOM 853 O O . ASP A 1 108 ? 21.220 -0.442 -16.433 1.00 63.50 108 ASP A O 1
ATOM 857 N N . ARG A 1 109 ? 18.995 -0.683 -16.442 1.00 61.59 109 ARG A N 1
ATOM 858 C CA . ARG A 1 109 ? 18.895 -0.789 -17.908 1.00 61.59 109 ARG A CA 1
ATOM 859 C C . ARG A 1 109 ? 19.249 0.526 -18.601 1.00 61.59 109 ARG A C 1
ATOM 861 O O . ARG A 1 109 ? 19.954 0.498 -19.608 1.00 61.59 109 ARG A O 1
ATOM 868 N N . ASN A 1 110 ? 18.836 1.662 -18.041 1.00 57.97 110 ASN A N 1
ATOM 869 C CA . ASN A 1 110 ? 19.223 2.978 -18.552 1.00 57.97 110 ASN A CA 1
ATOM 870 C C . ASN A 1 110 ? 20.726 3.241 -18.376 1.00 57.97 110 ASN A C 1
ATOM 872 O O . ASN A 1 110 ? 21.356 3.779 -19.282 1.00 57.97 110 ASN A O 1
ATOM 876 N N . MET A 1 111 ? 21.333 2.777 -17.280 1.00 56.19 111 MET A N 1
ATOM 877 C CA . MET A 1 111 ? 22.788 2.835 -17.074 1.00 56.19 111 MET A CA 1
ATOM 878 C C . MET A 1 111 ? 23.563 1.977 -18.089 1.00 56.19 111 MET A C 1
ATOM 880 O O . MET A 1 111 ? 24.619 2.395 -18.559 1.00 56.19 111 MET A O 1
ATOM 884 N N . LYS A 1 112 ? 23.034 0.810 -18.484 1.00 54.34 112 LYS A N 1
ATOM 885 C CA . LYS A 1 112 ? 23.648 -0.064 -19.507 1.00 54.34 112 LYS A CA 1
ATOM 886 C C . LYS A 1 112 ? 23.493 0.457 -20.944 1.00 54.34 112 LYS A C 1
ATOM 888 O O . LYS A 1 112 ? 24.303 0.108 -21.799 1.00 54.34 112 LYS A O 1
ATOM 893 N N . GLY A 1 113 ? 22.483 1.289 -21.213 1.00 51.22 113 GLY A N 1
ATOM 894 C CA . GLY A 1 113 ? 22.263 1.945 -22.510 1.00 51.22 113 GLY A CA 1
ATOM 895 C C . GLY A 1 113 ? 23.145 3.176 -22.745 1.00 51.22 113 GLY A C 1
ATOM 896 O O . GLY A 1 113 ? 23.393 3.552 -23.892 1.00 51.22 113 GLY A O 1
ATOM 897 N N . VAL A 1 114 ? 23.693 3.769 -21.681 1.00 50.19 114 VAL A N 1
ATOM 898 C CA . VAL A 1 114 ? 24.752 4.772 -21.799 1.00 50.19 114 VAL A CA 1
ATOM 899 C C . VAL A 1 114 ? 26.048 4.030 -22.117 1.00 50.19 114 VAL A C 1
ATOM 901 O O . VAL A 1 114 ? 26.865 3.752 -21.239 1.00 50.19 114 VAL A O 1
ATOM 904 N N . ARG A 1 115 ? 26.290 3.747 -23.407 1.00 55.12 115 ARG A N 1
ATOM 905 C CA . ARG A 1 115 ? 27.673 3.725 -23.897 1.00 55.12 115 ARG A CA 1
ATOM 906 C C . ARG A 1 115 ? 28.236 5.074 -23.483 1.00 55.12 115 ARG A C 1
ATOM 908 O O . ARG A 1 115 ? 27.936 6.080 -24.120 1.00 55.12 115 ARG A O 1
ATOM 915 N N . ARG A 1 116 ? 28.986 5.112 -22.377 1.00 55.53 116 ARG A N 1
ATOM 916 C CA . ARG A 1 116 ? 29.831 6.251 -22.045 1.00 55.53 116 ARG A CA 1
ATOM 917 C C . ARG A 1 116 ? 30.691 6.423 -23.286 1.00 55.53 116 ARG A C 1
ATOM 919 O O . ARG A 1 116 ? 31.633 5.655 -23.475 1.00 55.53 116 ARG A O 1
ATOM 926 N N . SER A 1 117 ? 30.342 7.361 -24.173 1.00 54.78 117 SER A N 1
ATOM 927 C CA . SER A 1 117 ? 31.353 7.858 -25.090 1.00 54.78 117 SER A CA 1
ATOM 928 C C . SER A 1 117 ? 32.460 8.282 -24.143 1.00 54.78 117 SER A C 1
ATOM 930 O O . SER A 1 117 ? 32.198 8.948 -23.133 1.00 54.78 117 SER A O 1
ATOM 932 N N . LYS A 1 118 ? 33.640 7.697 -24.327 1.00 58.44 118 LYS A N 1
ATOM 933 C CA . LYS A 1 118 ? 34.786 7.972 -23.479 1.00 58.44 118 LYS A CA 1
ATOM 934 C C . LYS A 1 118 ? 35.062 9.458 -23.711 1.00 58.44 118 LYS A C 1
ATOM 936 O O . LYS A 1 118 ? 35.717 9.816 -24.683 1.00 58.44 118 LYS A O 1
ATOM 941 N N . LYS A 1 119 ? 34.428 10.340 -22.927 1.00 62.53 119 LYS A N 1
ATOM 942 C CA . LYS A 1 119 ? 34.777 11.753 -22.900 1.00 62.53 119 LYS A CA 1
ATOM 943 C C . LYS A 1 119 ? 36.219 11.711 -22.456 1.00 62.53 119 LYS A C 1
ATOM 945 O O . LYS A 1 119 ? 36.488 11.232 -21.352 1.00 62.53 119 LYS A O 1
ATOM 950 N N . GLY A 1 120 ? 37.112 12.066 -23.375 1.00 62.12 120 GLY A N 1
ATOM 951 C CA . GLY A 1 120 ? 38.529 12.058 -23.081 1.00 62.12 120 GLY A CA 1
ATOM 952 C C . GLY A 1 120 ? 38.756 12.826 -21.792 1.00 62.12 120 GLY A C 1
ATOM 953 O O . GLY A 1 120 ? 38.040 13.797 -21.513 1.00 62.12 120 GLY A O 1
ATOM 954 N N . SER A 1 121 ? 39.659 12.326 -20.954 1.00 75.69 121 SER A N 1
ATOM 955 C CA . SER A 1 121 ? 39.952 13.003 -19.697 1.00 75.69 121 SER A CA 1
ATOM 956 C C . SER A 1 121 ? 40.389 14.442 -19.991 1.00 75.69 121 SER A C 1
ATOM 958 O O . SER A 1 121 ? 40.841 14.760 -21.094 1.00 75.69 121 SER A O 1
ATOM 960 N N . TYR A 1 122 ? 40.265 15.333 -19.008 1.00 68.88 122 TYR A N 1
ATOM 961 C CA . TYR A 1 122 ? 40.785 16.695 -19.146 1.00 68.88 122 TYR A CA 1
ATOM 962 C C . TYR A 1 122 ? 42.254 16.696 -19.610 1.00 68.88 122 TYR A C 1
ATOM 964 O O . TYR A 1 122 ? 42.638 17.528 -20.426 1.00 68.88 122 TYR A O 1
ATOM 972 N N . LEU A 1 123 ? 43.035 15.706 -19.163 1.00 73.00 123 LEU A N 1
ATOM 973 C CA . LEU A 1 123 ? 44.417 15.483 -19.577 1.00 73.00 123 LEU A CA 1
ATOM 974 C C . LEU A 1 123 ? 44.527 15.174 -21.082 1.00 73.00 123 LEU A C 1
ATOM 976 O O . LEU A 1 123 ? 45.257 15.859 -21.787 1.00 73.00 123 LEU A O 1
ATOM 980 N N . GLU A 1 124 ? 43.719 14.242 -21.602 1.00 73.31 124 GLU A N 1
ATOM 981 C CA . GLU A 1 124 ? 43.685 13.910 -23.038 1.00 73.31 124 GLU A CA 1
ATOM 982 C C . GLU A 1 124 ? 43.215 15.086 -23.915 1.00 73.31 124 GLU A C 1
ATOM 984 O O . GLU A 1 124 ? 43.529 15.142 -25.106 1.00 73.31 124 GLU A O 1
ATOM 989 N N . ALA A 1 125 ? 42.411 16.003 -23.366 1.00 73.00 125 ALA A N 1
ATOM 990 C CA . ALA A 1 125 ? 41.988 17.225 -24.051 1.00 73.00 125 ALA A CA 1
ATOM 991 C C . ALA A 1 125 ? 43.072 18.315 -24.010 1.00 73.00 125 ALA A C 1
ATOM 993 O O . ALA A 1 125 ? 43.240 19.053 -24.982 1.00 73.00 125 ALA A O 1
ATOM 994 N N . PHE A 1 126 ? 43.809 18.404 -22.903 1.00 75.31 126 PHE A N 1
ATOM 995 C CA . PHE A 1 126 ? 44.915 19.335 -22.716 1.00 75.31 126 PHE A CA 1
ATOM 996 C C . PHE A 1 126 ? 46.104 18.974 -23.612 1.00 75.31 126 PHE A C 1
ATOM 998 O O . PHE A 1 126 ? 46.571 19.818 -24.372 1.00 75.31 126 PHE A O 1
ATOM 1005 N N . GLU A 1 127 ? 46.525 17.708 -23.611 1.00 76.69 127 GLU A N 1
ATOM 1006 C CA . GLU A 1 127 ? 47.618 17.211 -24.455 1.00 76.69 127 GLU A CA 1
ATOM 1007 C C . GLU A 1 127 ? 47.326 17.443 -25.941 1.00 76.69 127 GLU A C 1
ATOM 1009 O O . GLU A 1 127 ? 48.174 17.948 -26.664 1.00 76.69 127 GLU A O 1
ATOM 1014 N N . ARG A 1 128 ? 46.089 17.199 -26.394 1.00 73.38 128 ARG A N 1
ATOM 1015 C CA . ARG A 1 128 ? 45.681 17.453 -27.788 1.00 73.38 128 ARG A CA 1
ATOM 1016 C C . ARG A 1 128 ? 45.766 18.920 -28.207 1.00 73.38 128 ARG A C 1
ATOM 1018 O O . ARG A 1 128 ? 45.887 19.203 -29.393 1.00 73.38 128 ARG A O 1
ATOM 1025 N N . LYS A 1 129 ? 45.609 19.847 -27.259 1.00 73.62 129 LYS A N 1
ATOM 1026 C CA . LYS A 1 129 ? 45.559 21.292 -27.521 1.00 73.62 129 LYS A CA 1
ATOM 1027 C C . LYS A 1 129 ? 46.937 21.950 -27.448 1.00 73.62 129 LYS A C 1
ATOM 1029 O O . LYS A 1 129 ? 47.131 22.994 -28.063 1.00 73.62 129 LYS A O 1
ATOM 1034 N N . TYR A 1 130 ? 47.862 21.354 -26.703 1.00 71.75 130 TYR A N 1
ATOM 1035 C CA . TYR A 1 130 ? 49.173 21.932 -26.404 1.00 71.75 130 TYR A CA 1
ATOM 1036 C C . TYR A 1 130 ? 50.336 21.007 -26.795 1.00 71.75 130 TYR A C 1
ATOM 1038 O O . TYR A 1 130 ? 51.405 21.083 -26.196 1.00 71.75 130 TYR A O 1
ATOM 1046 N N . GLN A 1 131 ? 50.137 20.136 -27.788 1.00 57.59 131 GLN A N 1
ATOM 1047 C CA . GLN A 1 131 ? 51.221 19.347 -28.378 1.00 57.59 131 GLN A CA 1
ATOM 1048 C C . GLN A 1 131 ? 52.309 20.279 -28.946 1.00 57.59 131 GLN A C 1
ATOM 1050 O O . GLN A 1 131 ? 52.006 21.137 -29.777 1.00 57.59 131 GLN A O 1
ATOM 1055 N N . PHE A 1 132 ? 53.546 20.107 -28.467 1.00 50.50 132 PHE A N 1
ATOM 1056 C CA . PHE A 1 132 ? 54.770 20.563 -29.133 1.00 50.50 132 PHE A CA 1
ATOM 1057 C C . PHE A 1 132 ? 55.152 19.582 -30.241 1.00 50.50 132 PHE A C 1
ATOM 1059 O O . PHE A 1 132 ? 54.952 18.362 -30.025 1.00 50.50 132 PHE A O 1
#

Foldseek 3Di:
DDDDDPDPPPPDPDPPPPPPDDPVVVVVVVVVVVVVVCVVVVVDPVVVVVVLVVLLCVLPPDPDCLPVPLSVLLNVLCVVQPPNSVVCVVSVVVSVVSVVVSVVVVVVVVVVVPPPPPPDPPVRVVCVVDPD

Organism: NCBI:txid207650

Sequence (132 aa):
MNMFNKTNKFQGIVNEEICTTDEKCWLDKLVAVDKDHTREAGLHINEIERLLNDIDTYTRTKPRRGCPVDSVKVSDCLKANKGNTLTCEMEVESFKKCIDKSLHAAVDRNMKGVRRSKKGSYLEAFERKYQF